Protein AF-C6LM18-F1 (afdb_monomer)

Sequence (130 aa):
MRMAKKNPNIFTIGFKKRNPNHQRVVEILNHTDEKAELIVTAILCYMGEDDKVAAG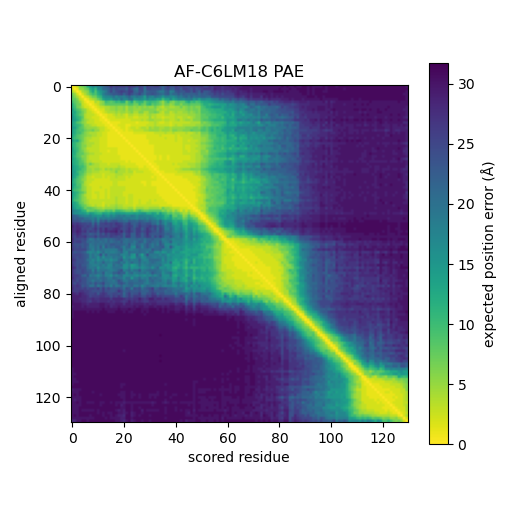GADIENFLPMIENLIQTEVQKALQKYDDSANSTVPEREASGESVPDISGEGTPPSINENIMKNITSAMNAFRRT

Foldseek 3Di:
DPDPDPDPPDDDDDADPPDVVSVVLVVVLVPDPCNPVVVVVVVCLVVVVDPPNVVVPPNVVVCVVVVVVVVVVVVVVVVVVVVVVVPDDDDDDDDDDDDPDDPPDDDDDPPQDPVNVVVVVVVVVVVVVD

Solvent-accessible surface area (backbone atoms only — not comparable to full-atom values): 8539 Å² total; per-residue (Å²): 133,84,77,80,78,75,66,89,89,67,84,85,87,87,76,52,88,87,39,66,68,42,49,51,52,50,54,53,46,72,77,38,89,61,47,65,61,53,52,51,50,55,49,32,41,73,72,67,73,28,78,80,52,58,64,70,58,72,48,61,75,79,42,43,68,57,52,50,52,50,51,54,52,52,51,52,54,56,51,47,57,54,50,59,68,72,69,65,82,78,83,90,81,80,94,74,92,79,77,81,77,77,84,88,62,97,73,78,83,77,83,77,52,69,67,56,55,50,51,53,52,51,56,56,52,58,68,74,75,114

pLDDT: mean 77.3, std 18.79, range [36.25, 97.81]

Structure (mmCIF, N/CA/C/O backbone):
data_AF-C6LM18-F1
#
_entry.id   AF-C6LM18-F1
#
loop_
_atom_site.group_PDB
_atom_site.id
_atom_site.type_symbol
_atom_site.label_atom_id
_atom_site.label_alt_id
_atom_site.label_comp_id
_atom_site.label_asym_id
_atom_site.label_entity_id
_atom_site.label_seq_id
_atom_site.pdbx_PDB_ins_code
_atom_site.Cartn_x
_atom_site.Cartn_y
_atom_site.Cartn_z
_atom_site.occupancy
_atom_site.B_iso_or_equiv
_atom_site.auth_seq_id
_atom_site.auth_comp_id
_atom_site.auth_asym_id
_atom_site.auth_atom_id
_atom_site.pdbx_PDB_model_num
ATOM 1 N N . MET A 1 1 ? 21.224 -31.121 -24.120 1.00 51.28 1 MET A N 1
ATOM 2 C CA . MET A 1 1 ? 21.086 -29.703 -23.718 1.00 51.28 1 MET A CA 1
ATOM 3 C C . MET A 1 1 ? 20.386 -29.642 -22.367 1.00 51.28 1 MET A C 1
ATOM 5 O O . MET A 1 1 ? 19.264 -30.119 -22.274 1.00 51.28 1 MET A O 1
ATOM 9 N N . ARG A 1 2 ? 21.028 -29.123 -21.311 1.00 56.94 2 ARG A N 1
ATOM 10 C CA . ARG A 1 2 ? 20.320 -28.804 -20.059 1.00 56.94 2 ARG A CA 1
ATOM 11 C C . ARG A 1 2 ? 19.572 -27.489 -20.285 1.00 56.94 2 ARG A C 1
ATOM 13 O O . ARG A 1 2 ? 20.213 -26.469 -20.508 1.00 56.94 2 ARG A O 1
ATOM 20 N N . MET A 1 3 ? 18.241 -27.532 -20.285 1.00 67.69 3 MET A N 1
ATOM 21 C CA . MET A 1 3 ? 17.405 -26.329 -20.278 1.00 67.69 3 MET A CA 1
ATOM 22 C C . MET A 1 3 ? 17.794 -25.487 -19.058 1.00 67.69 3 MET A C 1
ATOM 24 O O . MET A 1 3 ? 17.796 -26.000 -17.937 1.00 67.69 3 MET A O 1
ATOM 28 N N . ALA A 1 4 ? 18.163 -24.223 -19.266 1.00 65.88 4 ALA A N 1
ATOM 29 C CA . ALA A 1 4 ? 18.464 -23.310 -18.172 1.00 65.88 4 ALA A CA 1
ATOM 30 C C . ALA A 1 4 ? 17.233 -23.201 -17.255 1.00 65.88 4 ALA A C 1
ATOM 32 O O . ALA A 1 4 ? 16.139 -22.848 -17.702 1.00 65.88 4 ALA A O 1
ATOM 33 N N . LYS A 1 5 ? 17.401 -23.558 -15.977 1.00 75.62 5 LYS A N 1
ATOM 34 C CA . LYS A 1 5 ? 16.351 -23.470 -14.958 1.00 75.62 5 LYS A CA 1
ATOM 35 C C . LYS A 1 5 ? 15.971 -21.994 -14.816 1.00 75.62 5 LYS A C 1
ATOM 37 O O . LYS A 1 5 ? 16.813 -21.188 -14.428 1.00 75.62 5 LYS A O 1
ATOM 42 N N . LYS A 1 6 ? 14.736 -21.635 -15.182 1.00 82.25 6 LYS A N 1
ATOM 43 C CA . LYS A 1 6 ? 14.225 -20.265 -15.025 1.00 82.25 6 LYS A CA 1
ATOM 44 C C . LYS A 1 6 ? 14.396 -19.839 -13.565 1.00 82.25 6 LYS A C 1
ATOM 46 O O . LYS A 1 6 ? 14.136 -20.636 -12.664 1.00 82.25 6 LYS A O 1
ATOM 51 N N . ASN A 1 7 ? 14.860 -18.612 -13.345 1.00 84.06 7 ASN A N 1
ATOM 52 C CA . ASN A 1 7 ? 14.984 -18.062 -12.000 1.00 84.06 7 ASN A CA 1
ATOM 53 C C . ASN A 1 7 ? 13.574 -17.966 -11.377 1.00 84.06 7 ASN A C 1
ATOM 55 O O . ASN A 1 7 ? 12.718 -17.312 -11.976 1.00 84.06 7 ASN A O 1
ATOM 59 N N . PRO A 1 8 ? 13.316 -18.613 -10.225 1.00 85.88 8 PRO A N 1
ATOM 60 C CA . PRO A 1 8 ? 11.992 -18.613 -9.603 1.00 85.88 8 PRO A CA 1
ATOM 61 C C . PRO A 1 8 ? 11.558 -17.230 -9.097 1.00 85.88 8 PRO A C 1
ATOM 63 O O . PRO A 1 8 ? 10.366 -16.998 -8.944 1.00 85.88 8 PRO A O 1
ATOM 66 N N . ASN A 1 9 ? 12.501 -16.305 -8.893 1.00 87.25 9 ASN A N 1
ATOM 67 C CA . ASN A 1 9 ? 12.251 -14.989 -8.299 1.00 87.25 9 ASN A CA 1
ATOM 68 C C . ASN A 1 9 ? 12.101 -13.875 -9.351 1.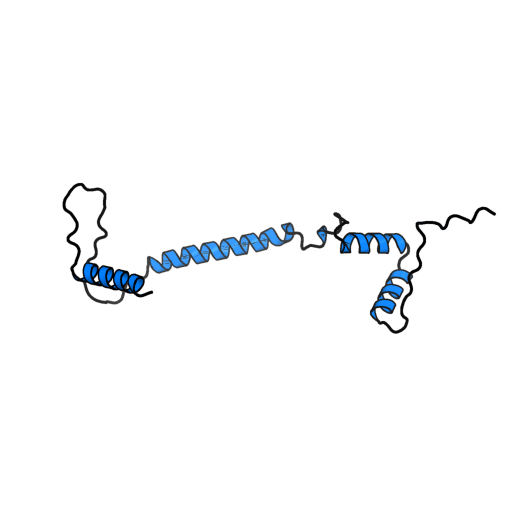00 87.25 9 ASN A C 1
ATOM 70 O O . ASN A 1 9 ? 12.203 -12.696 -9.024 1.00 87.25 9 ASN A O 1
ATOM 74 N N . ILE A 1 10 ? 11.910 -14.228 -10.626 1.00 86.31 10 ILE A N 1
ATOM 75 C CA . ILE A 1 10 ? 11.719 -13.259 -11.710 1.00 86.31 10 ILE A CA 1
ATOM 76 C C . ILE A 1 10 ? 10.288 -13.360 -12.222 1.00 86.31 10 ILE A C 1
ATOM 78 O O . ILE A 1 10 ? 9.888 -14.368 -12.803 1.00 86.31 10 ILE A O 1
ATOM 82 N N . PHE A 1 11 ? 9.546 -12.269 -12.075 1.00 86.00 11 PHE A N 1
ATOM 83 C CA . PHE A 1 11 ? 8.260 -12.057 -12.724 1.00 86.00 11 PHE A CA 1
ATOM 84 C C . PHE A 1 11 ? 8.249 -10.689 -13.413 1.00 86.00 11 PHE A C 1
ATOM 86 O O . PHE A 1 11 ? 9.083 -9.826 -13.143 1.00 86.00 11 PHE A O 1
ATOM 93 N N . THR A 1 12 ? 7.325 -10.495 -14.351 1.00 90.25 12 THR A N 1
ATOM 94 C CA . THR A 1 12 ? 7.170 -9.234 -15.086 1.00 90.25 12 THR A CA 1
ATOM 95 C C . THR A 1 12 ? 5.797 -8.647 -14.798 1.00 90.25 12 THR A C 1
ATOM 97 O O . THR A 1 12 ? 4.795 -9.356 -14.863 1.00 90.25 12 THR A O 1
ATOM 100 N N . ILE A 1 13 ? 5.746 -7.347 -14.507 1.00 91.50 13 ILE A N 1
ATOM 101 C CA . ILE A 1 13 ? 4.508 -6.615 -14.223 1.00 91.50 13 ILE A CA 1
ATOM 102 C C . ILE A 1 13 ? 4.154 -5.750 -15.438 1.00 91.50 13 ILE A C 1
ATOM 104 O O . ILE A 1 13 ? 4.952 -4.921 -15.870 1.00 91.50 13 ILE A O 1
ATOM 108 N N . GLY A 1 14 ? 2.956 -5.936 -15.999 1.00 94.19 14 GLY A N 1
ATOM 109 C CA . GLY A 1 14 ? 2.463 -5.152 -17.136 1.00 94.19 14 GLY A CA 1
ATOM 110 C C . GLY A 1 14 ? 1.526 -4.018 -16.709 1.00 94.19 14 GLY A C 1
ATOM 111 O O . GLY A 1 14 ? 0.453 -4.273 -16.161 1.00 94.19 14 GL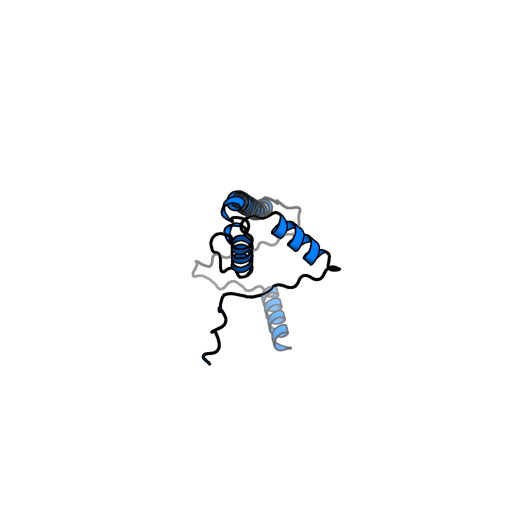Y A O 1
ATOM 112 N N . PHE A 1 15 ? 1.875 -2.764 -17.017 1.00 96.00 15 PHE A N 1
ATOM 113 C CA . PHE A 1 15 ? 1.027 -1.601 -16.727 1.00 96.00 15 PHE A CA 1
ATOM 114 C C . PHE A 1 15 ? 0.175 -1.172 -17.932 1.00 96.00 15 PHE A C 1
ATOM 116 O O . PHE A 1 15 ? 0.668 -1.001 -19.047 1.00 96.00 15 PHE A O 1
ATOM 123 N N . LYS A 1 16 ? -1.129 -0.955 -17.714 1.00 97.19 16 LYS A N 1
ATOM 124 C CA . LYS A 1 16 ? -2.064 -0.499 -18.750 1.00 97.19 16 LYS A CA 1
ATOM 125 C C . LYS A 1 16 ? -1.965 1.017 -18.921 1.00 97.19 16 LYS A C 1
ATOM 127 O O . LYS A 1 16 ? -2.447 1.762 -18.075 1.00 97.19 16 LYS A O 1
ATOM 132 N N . LYS A 1 17 ? -1.443 1.477 -20.066 1.00 94.81 17 LYS A N 1
ATOM 133 C CA . LYS A 1 17 ? -1.206 2.907 -20.363 1.00 94.81 17 LYS A CA 1
ATOM 134 C C . LYS A 1 17 ? -2.425 3.818 -20.173 1.00 94.81 17 LYS A C 1
ATOM 136 O O . LYS A 1 17 ? -2.247 4.981 -19.849 1.00 94.81 17 LYS A O 1
ATOM 141 N N . ARG A 1 18 ? -3.650 3.332 -20.397 1.00 96.38 18 ARG A N 1
ATOM 142 C CA . ARG A 1 18 ? -4.878 4.151 -20.299 1.00 96.38 18 ARG A CA 1
ATOM 143 C C . ARG A 1 18 ? -5.545 4.113 -18.921 1.00 96.38 18 ARG A C 1
ATOM 145 O O . ARG A 1 18 ? -6.548 4.786 -18.734 1.00 96.38 18 ARG A O 1
ATOM 152 N N . ASN A 1 19 ? -5.042 3.307 -17.985 1.00 97.69 19 ASN A N 1
ATOM 153 C CA . ASN A 1 19 ? -5.621 3.219 -16.650 1.00 97.69 19 ASN A CA 1
ATOM 154 C C . ASN A 1 19 ? -4.939 4.253 -15.727 1.00 97.69 19 ASN A C 1
ATOM 156 O O . ASN A 1 19 ? -3.723 4.157 -15.542 1.00 97.69 19 ASN A O 1
ATOM 160 N N . PRO A 1 20 ? -5.684 5.207 -15.136 1.00 97.81 20 PRO A N 1
ATOM 161 C CA . PRO A 1 20 ? -5.103 6.261 -14.301 1.00 97.81 20 PRO A CA 1
ATOM 162 C C . PRO A 1 20 ? -4.406 5.709 -13.050 1.00 97.81 20 PRO A C 1
ATOM 164 O O . PRO A 1 20 ? -3.338 6.192 -12.684 1.00 97.81 20 PRO A O 1
ATOM 167 N N . ASN A 1 21 ? -4.924 4.633 -12.452 1.00 97.12 21 ASN A N 1
ATOM 168 C CA . ASN A 1 21 ? -4.294 3.997 -11.293 1.00 97.12 21 ASN A CA 1
ATOM 169 C C . ASN A 1 21 ? -2.952 3.362 -11.674 1.00 97.12 21 ASN A C 1
ATOM 171 O O . ASN A 1 21 ? -1.980 3.479 -10.936 1.00 97.12 21 ASN A O 1
ATOM 175 N N . HIS A 1 22 ? -2.861 2.741 -12.856 1.00 97.75 22 HIS A N 1
ATOM 176 C CA . HIS A 1 22 ? -1.587 2.199 -13.337 1.00 97.75 22 HIS A CA 1
ATOM 177 C C . HIS A 1 22 ? -0.573 3.314 -13.614 1.00 97.75 22 HIS A C 1
ATOM 179 O O . HIS A 1 22 ? 0.593 3.148 -13.279 1.00 97.75 22 HIS A O 1
ATOM 185 N N . GLN A 1 23 ? -0.997 4.439 -14.200 1.00 97.19 23 GLN A N 1
ATOM 186 C CA . GLN A 1 23 ? -0.112 5.590 -14.412 1.00 97.19 23 GLN A CA 1
ATOM 187 C C . GLN A 1 23 ? 0.419 6.130 -13.084 1.00 97.19 23 GLN A C 1
ATOM 189 O O . GLN A 1 23 ? 1.621 6.349 -12.958 1.00 97.19 23 GLN A O 1
ATOM 194 N N . ARG A 1 24 ? -0.457 6.268 -12.082 1.00 97.19 24 ARG A N 1
ATOM 195 C CA . ARG A 1 24 ? -0.073 6.742 -10.754 1.00 97.19 24 ARG A CA 1
ATOM 196 C C . ARG A 1 24 ? 0.920 5.804 -10.067 1.00 97.19 24 ARG A C 1
ATOM 198 O O . ARG A 1 24 ? 1.917 6.266 -9.527 1.00 97.19 24 ARG A O 1
ATOM 205 N N . VAL A 1 25 ? 0.685 4.493 -10.119 1.00 96.25 25 VAL A N 1
ATOM 206 C CA . VAL A 1 25 ? 1.623 3.505 -9.558 1.00 96.25 25 VAL A CA 1
ATOM 207 C C . VAL A 1 25 ? 2.969 3.548 -10.287 1.00 96.25 25 VAL A C 1
ATOM 209 O O . VAL A 1 25 ? 4.010 3.527 -9.638 1.00 96.25 25 VAL A O 1
ATOM 212 N N . VAL A 1 26 ? 2.972 3.660 -11.619 1.00 96.06 26 VAL A N 1
ATOM 213 C CA . VAL A 1 26 ? 4.209 3.791 -12.410 1.00 96.06 26 VAL A CA 1
ATOM 214 C C . VAL A 1 26 ? 4.982 5.050 -12.032 1.00 96.06 26 VAL A C 1
ATOM 216 O O . VAL A 1 26 ? 6.198 4.988 -11.885 1.00 96.06 26 VAL A O 1
ATOM 219 N N . GLU A 1 27 ? 4.299 6.179 -11.857 1.00 96.50 27 GLU A N 1
ATOM 220 C CA . GLU A 1 27 ? 4.921 7.423 -11.412 1.00 96.50 27 GLU A CA 1
ATOM 221 C C . GLU A 1 27 ? 5.614 7.238 -10.057 1.00 96.50 27 GLU A C 1
ATOM 223 O O . GLU A 1 27 ? 6.790 7.567 -9.934 1.00 96.50 27 GLU A O 1
ATOM 228 N N . ILE A 1 28 ? 4.931 6.646 -9.074 1.00 96.69 28 ILE A N 1
ATOM 229 C CA . ILE A 1 28 ? 5.501 6.379 -7.744 1.00 96.69 28 ILE A CA 1
ATOM 230 C C . ILE A 1 28 ? 6.736 5.473 -7.852 1.00 96.69 28 ILE A C 1
ATOM 232 O O . ILE A 1 28 ? 7.804 5.815 -7.343 1.00 96.69 28 ILE A O 1
ATOM 236 N N . LEU A 1 29 ? 6.619 4.343 -8.557 1.00 96.00 29 LEU A N 1
ATOM 237 C CA . LEU A 1 29 ? 7.720 3.389 -8.707 1.00 96.00 29 LEU A CA 1
ATOM 238 C C . LEU A 1 29 ? 8.919 4.004 -9.436 1.00 96.00 29 LEU A C 1
ATOM 240 O O . LEU A 1 29 ? 10.057 3.752 -9.050 1.00 96.00 29 LEU A O 1
ATOM 244 N N . ASN A 1 30 ? 8.698 4.832 -10.458 1.00 95.25 30 ASN A N 1
ATOM 245 C CA . ASN A 1 30 ? 9.787 5.483 -11.189 1.00 95.25 30 ASN A CA 1
ATOM 246 C C . ASN A 1 30 ? 10.604 6.445 -10.313 1.00 95.25 30 ASN A C 1
ATOM 248 O O . ASN A 1 30 ? 11.807 6.551 -10.533 1.00 95.25 30 ASN A O 1
ATOM 252 N N . HIS A 1 31 ? 9.982 7.091 -9.322 1.00 96.69 31 HIS A N 1
ATOM 253 C CA . HIS A 1 31 ? 10.648 8.009 -8.387 1.00 96.69 31 HIS A CA 1
ATOM 254 C C . HIS A 1 31 ? 11.172 7.330 -7.109 1.00 96.69 31 HIS A C 1
ATOM 256 O O . HIS A 1 31 ? 11.714 8.005 -6.243 1.00 96.69 31 HIS A O 1
ATOM 262 N N . THR A 1 32 ? 11.005 6.012 -6.971 1.00 95.81 32 THR A N 1
ATOM 263 C CA . THR A 1 32 ? 11.486 5.248 -5.810 1.00 95.81 32 THR A CA 1
ATOM 264 C C . THR A 1 32 ? 12.785 4.531 -6.163 1.00 95.81 32 THR A C 1
ATOM 266 O O . THR A 1 32 ? 12.824 3.822 -7.171 1.00 95.81 32 THR A O 1
ATOM 269 N N . ASP A 1 33 ? 13.825 4.646 -5.339 1.00 93.88 33 ASP A N 1
ATOM 270 C CA . ASP A 1 33 ? 15.099 3.950 -5.568 1.00 93.88 33 ASP A CA 1
ATOM 271 C C . ASP A 1 33 ? 14.940 2.424 -5.411 1.00 93.88 33 ASP A C 1
ATOM 273 O O . ASP A 1 33 ? 15.196 1.659 -6.346 1.00 93.88 33 ASP A O 1
ATOM 277 N N . GLU A 1 34 ? 14.379 1.976 -4.287 1.00 94.75 34 GLU A N 1
ATOM 278 C CA . GLU A 1 34 ? 14.180 0.560 -3.943 1.00 94.75 34 GLU A CA 1
ATOM 279 C C . GLU A 1 34 ? 12.761 0.062 -4.276 1.00 94.75 34 GLU A C 1
ATOM 281 O O . GLU A 1 34 ? 11.941 -0.250 -3.414 1.00 94.75 34 GLU A O 1
ATOM 286 N N . LYS A 1 35 ? 12.447 -0.033 -5.574 1.00 94.00 35 LYS A N 1
ATOM 287 C CA . LYS A 1 35 ? 11.115 -0.461 -6.063 1.00 94.00 35 LYS A CA 1
ATOM 288 C C . LYS A 1 35 ? 10.696 -1.836 -5.539 1.00 94.00 35 LYS A C 1
ATOM 290 O O . LYS A 1 35 ? 9.517 -2.053 -5.283 1.00 94.00 35 LYS A O 1
ATOM 295 N N . ALA A 1 36 ? 11.647 -2.764 -5.434 1.00 92.75 36 ALA A N 1
ATOM 296 C CA . ALA A 1 36 ? 11.379 -4.126 -4.985 1.00 92.75 36 ALA A CA 1
ATOM 297 C C . ALA A 1 36 ? 10.934 -4.148 -3.516 1.00 92.75 36 ALA A C 1
ATOM 299 O O . ALA A 1 36 ? 9.890 -4.721 -3.225 1.00 92.75 36 ALA A O 1
ATOM 300 N N . GLU A 1 37 ? 11.653 -3.452 -2.633 1.00 94.00 37 GLU A N 1
ATOM 301 C CA . GLU A 1 37 ? 11.317 -3.361 -1.206 1.00 94.00 37 GLU A CA 1
ATOM 302 C C . GLU A 1 37 ? 9.986 -2.646 -0.971 1.00 94.00 37 GLU A C 1
ATOM 304 O O . GLU A 1 37 ? 9.173 -3.100 -0.164 1.00 94.00 37 GLU A O 1
ATOM 309 N N . LEU A 1 38 ? 9.701 -1.586 -1.739 1.00 94.19 38 LEU A N 1
ATOM 310 C CA . LEU A 1 38 ? 8.399 -0.920 -1.683 1.00 94.19 38 LEU A CA 1
ATOM 311 C C . LEU A 1 38 ? 7.260 -1.876 -2.073 1.00 94.19 38 LEU A C 1
ATOM 313 O O . LEU A 1 38 ? 6.225 -1.899 -1.411 1.00 94.19 38 LEU A O 1
ATOM 317 N N . ILE A 1 39 ? 7.440 -2.666 -3.138 1.00 93.94 39 ILE A N 1
ATOM 318 C CA . ILE A 1 39 ? 6.438 -3.643 -3.588 1.00 93.94 39 ILE A CA 1
ATOM 319 C C . ILE A 1 39 ? 6.255 -4.753 -2.546 1.00 93.94 39 ILE A C 1
ATOM 321 O O . ILE A 1 39 ? 5.116 -5.104 -2.248 1.00 93.94 39 ILE A O 1
ATOM 325 N N . VAL A 1 40 ? 7.347 -5.286 -1.989 1.00 93.38 40 VAL A N 1
ATOM 326 C CA . VAL A 1 40 ? 7.308 -6.326 -0.948 1.00 93.38 40 VAL A CA 1
ATOM 327 C C . VAL A 1 40 ? 6.556 -5.816 0.275 1.00 93.38 40 VAL A C 1
ATOM 329 O O . VAL A 1 40 ? 5.555 -6.418 0.656 1.00 93.38 40 VAL A O 1
ATOM 332 N N . THR A 1 41 ? 6.969 -4.669 0.816 1.00 92.94 41 THR A N 1
ATOM 333 C CA . THR A 1 41 ? 6.324 -4.046 1.979 1.00 92.94 41 THR A CA 1
ATOM 334 C C . THR A 1 41 ? 4.842 -3.811 1.705 1.00 92.94 41 THR A C 1
ATOM 336 O O . THR A 1 41 ? 3.995 -4.288 2.446 1.00 92.94 41 THR A O 1
ATOM 339 N N . ALA A 1 42 ? 4.487 -3.161 0.591 1.00 92.94 42 ALA A N 1
ATOM 340 C CA . ALA A 1 42 ? 3.090 -2.859 0.281 1.00 92.94 42 ALA A CA 1
ATOM 341 C C . ALA A 1 42 ? 2.199 -4.113 0.196 1.00 92.94 42 ALA A C 1
ATOM 343 O O . ALA A 1 42 ? 1.051 -4.072 0.640 1.00 92.94 42 ALA A O 1
ATOM 344 N N . ILE A 1 43 ? 2.709 -5.217 -0.365 1.00 93.56 43 ILE A N 1
ATOM 345 C CA . ILE A 1 43 ? 1.966 -6.480 -0.469 1.00 93.56 43 ILE A CA 1
ATOM 346 C C . ILE A 1 43 ? 1.817 -7.136 0.904 1.00 93.56 43 ILE A C 1
ATOM 348 O O . ILE A 1 43 ? 0.699 -7.506 1.259 1.00 93.56 43 ILE A O 1
ATOM 352 N N . LEU A 1 44 ? 2.900 -7.245 1.679 1.00 93.19 44 LEU A N 1
ATOM 353 C CA . LEU A 1 44 ? 2.854 -7.840 3.018 1.00 93.19 44 LEU A CA 1
ATOM 354 C C . LEU A 1 44 ? 1.911 -7.048 3.937 1.00 93.19 44 LEU A C 1
ATOM 356 O O . LEU A 1 44 ? 1.063 -7.643 4.598 1.00 93.19 44 LEU A O 1
ATOM 360 N N . CYS A 1 45 ? 1.952 -5.713 3.888 1.00 90.25 45 CYS A N 1
ATOM 361 C CA . CYS A 1 45 ? 1.001 -4.850 4.592 1.00 90.25 45 CYS A CA 1
ATOM 362 C C . CYS A 1 45 ? -0.444 -5.108 4.171 1.00 90.25 45 CYS A C 1
ATOM 364 O O . CYS A 1 45 ? -1.326 -5.234 5.014 1.00 90.25 45 CYS A O 1
ATOM 366 N N . TYR A 1 46 ? -0.700 -5.171 2.861 1.00 92.00 46 TYR A N 1
ATOM 367 C CA . TYR A 1 46 ? -2.045 -5.384 2.329 1.00 92.00 46 TYR A CA 1
ATOM 368 C C . TYR A 1 46 ? -2.614 -6.753 2.723 1.00 92.00 46 TYR A C 1
ATOM 370 O O . TYR A 1 46 ? -3.815 -6.876 2.958 1.00 92.00 46 TYR A O 1
ATOM 378 N N . MET A 1 47 ? -1.756 -7.770 2.808 1.00 92.62 47 MET A N 1
ATOM 379 C CA . MET A 1 47 ? -2.129 -9.119 3.232 1.00 92.62 47 MET A CA 1
ATOM 380 C C . MET A 1 47 ? -2.210 -9.275 4.758 1.00 92.62 47 MET A C 1
ATOM 382 O O . MET A 1 47 ? -2.677 -10.309 5.227 1.00 92.62 47 MET A O 1
ATOM 386 N N . GLY A 1 48 ? -1.795 -8.264 5.529 1.00 85.88 48 GLY A N 1
ATOM 387 C CA . GLY A 1 48 ? -1.698 -8.355 6.988 1.00 85.88 48 GLY A CA 1
ATOM 388 C C . GLY A 1 48 ? -0.577 -9.284 7.463 1.00 85.88 48 GLY A C 1
ATOM 389 O O . GLY A 1 48 ? -0.634 -9.777 8.582 1.00 85.88 48 GLY A O 1
ATOM 390 N N . GLU A 1 49 ? 0.414 -9.546 6.610 1.00 82.19 49 GLU A N 1
ATOM 391 C CA . GLU A 1 49 ? 1.597 -10.365 6.908 1.00 82.19 49 GLU A CA 1
ATOM 392 C C . GLU A 1 49 ? 2.792 -9.515 7.371 1.00 82.19 49 GLU A C 1
ATOM 394 O O . GLU A 1 49 ? 3.831 -10.058 7.744 1.00 82.19 49 GLU A O 1
ATOM 399 N N . ASP A 1 50 ? 2.660 -8.184 7.346 1.00 72.56 50 ASP A N 1
ATOM 400 C CA . ASP A 1 50 ? 3.629 -7.263 7.938 1.00 72.56 50 ASP A CA 1
ATOM 401 C C . ASP A 1 50 ? 3.115 -6.708 9.273 1.00 72.56 50 ASP A C 1
ATOM 403 O O . ASP A 1 50 ? 2.346 -5.740 9.327 1.00 72.56 50 ASP A O 1
ATOM 407 N N . ASP A 1 51 ? 3.595 -7.301 10.367 1.00 62.84 51 ASP A N 1
ATOM 408 C CA . ASP A 1 51 ? 3.313 -6.861 11.737 1.00 62.84 51 ASP A CA 1
ATOM 409 C C . ASP A 1 51 ? 3.767 -5.412 11.997 1.00 62.84 51 ASP A C 1
ATOM 411 O O . ASP A 1 51 ? 3.289 -4.766 12.929 1.00 62.84 51 ASP A O 1
ATOM 415 N N . LYS A 1 52 ? 4.674 -4.858 11.174 1.00 61.72 52 LYS A N 1
ATOM 416 C CA . LYS A 1 52 ? 5.199 -3.496 11.363 1.00 61.72 52 LYS A CA 1
ATOM 417 C C . LYS A 1 52 ? 4.270 -2.403 10.844 1.00 61.72 52 LYS A C 1
ATOM 419 O O . LYS A 1 52 ? 4.376 -1.265 11.294 1.00 61.72 52 LYS A O 1
ATOM 424 N N . VAL A 1 53 ? 3.363 -2.721 9.919 1.00 53.38 53 VAL A N 1
ATOM 425 C CA . VAL A 1 53 ? 2.432 -1.747 9.311 1.00 53.38 53 VAL A CA 1
ATOM 426 C C . VAL A 1 53 ? 0.984 -1.982 9.737 1.00 53.38 53 VAL A C 1
ATOM 428 O O . VAL A 1 53 ? 0.133 -1.115 9.536 1.00 53.38 53 VAL A O 1
ATOM 431 N N . ALA A 1 54 ? 0.715 -3.058 10.482 1.00 51.16 54 ALA A N 1
ATOM 432 C CA . ALA A 1 54 ? -0.467 -3.151 11.342 1.00 51.16 54 ALA A CA 1
ATOM 433 C C . ALA A 1 54 ? -0.571 -1.973 12.346 1.00 51.16 54 ALA A C 1
ATOM 435 O O . ALA A 1 54 ? -1.660 -1.671 12.824 1.00 51.16 54 ALA A O 1
ATOM 436 N N . ALA A 1 55 ? 0.519 -1.225 12.571 1.00 49.97 55 ALA A N 1
ATOM 437 C CA . ALA A 1 55 ? 0.536 0.061 13.277 1.00 49.97 55 ALA A CA 1
ATOM 438 C C . ALA A 1 55 ? -0.102 1.241 12.496 1.00 49.97 55 ALA A C 1
ATOM 440 O O . ALA A 1 55 ? -0.137 2.367 12.984 1.00 49.97 55 ALA A O 1
ATOM 441 N N . GLY A 1 56 ? -0.601 1.020 11.273 1.00 49.19 56 GLY A N 1
ATOM 442 C CA . GLY A 1 56 ? -1.465 1.962 10.548 1.00 49.19 56 GLY A CA 1
ATOM 443 C C . GLY A 1 56 ? -2.948 1.828 10.914 1.00 49.19 56 GLY A C 1
ATOM 444 O O . GLY A 1 56 ? -3.756 2.693 10.570 1.00 49.19 56 GLY A O 1
ATOM 445 N N . GLY A 1 57 ? -3.317 0.761 11.627 1.00 52.50 57 GLY A N 1
ATOM 446 C CA . GLY A 1 57 ? -4.614 0.649 12.270 1.00 52.50 57 GLY A CA 1
ATOM 447 C C . GLY A 1 57 ? -4.616 1.538 13.496 1.00 52.50 57 GLY A C 1
ATOM 448 O O . GLY A 1 57 ? -4.281 1.042 14.558 1.00 52.50 57 GLY A O 1
ATOM 449 N N . ALA A 1 58 ? -4.929 2.827 13.304 1.00 58.28 58 ALA A N 1
ATOM 450 C CA . ALA A 1 58 ? -5.440 3.741 14.324 1.00 58.28 58 ALA A CA 1
ATOM 451 C C . ALA A 1 58 ? -5.040 3.297 15.737 1.00 58.28 58 ALA A C 1
ATOM 453 O O . ALA A 1 58 ? -5.872 2.718 16.431 1.00 58.28 58 ALA A O 1
ATOM 454 N N . ASP A 1 59 ? -3.753 3.472 16.066 1.00 69.31 59 ASP A N 1
ATOM 455 C CA . ASP A 1 59 ? -3.128 2.957 17.283 1.00 69.31 59 ASP A CA 1
ATOM 456 C C . ASP A 1 59 ? -4.088 3.159 18.453 1.00 69.31 59 ASP A C 1
ATOM 458 O O . ASP A 1 59 ? -4.410 4.295 18.808 1.00 69.31 59 ASP A O 1
ATOM 462 N N . ILE A 1 60 ? -4.673 2.061 18.937 1.00 72.06 60 ILE A N 1
ATOM 463 C CA . ILE A 1 60 ? -5.804 2.096 19.874 1.00 72.06 60 ILE A CA 1
ATOM 464 C C . ILE A 1 60 ? -5.403 2.901 21.114 1.00 72.06 60 ILE A C 1
ATOM 466 O O . ILE A 1 60 ? -6.238 3.588 21.701 1.00 72.06 60 ILE A O 1
ATOM 470 N N . GLU A 1 61 ? -4.108 2.896 21.434 1.00 78.19 61 GLU A N 1
ATOM 471 C CA . GLU A 1 61 ? -3.457 3.683 22.476 1.00 78.19 61 GLU A CA 1
ATOM 472 C C . GLU A 1 61 ? -3.676 5.193 22.298 1.00 78.19 61 GLU A C 1
ATOM 474 O O . GLU A 1 61 ? -4.015 5.885 23.259 1.00 78.19 61 GLU A O 1
ATOM 479 N N . ASN A 1 62 ? -3.623 5.700 21.065 1.00 82.81 62 ASN A N 1
ATOM 480 C CA . ASN A 1 62 ? -3.906 7.103 20.747 1.00 82.81 62 ASN A CA 1
ATOM 481 C C . ASN A 1 62 ? -5.386 7.470 20.939 1.00 82.81 62 ASN A C 1
ATOM 483 O O . ASN A 1 62 ? -5.708 8.643 21.140 1.00 82.81 62 ASN A O 1
ATOM 487 N N . PHE A 1 63 ? -6.291 6.487 20.897 1.00 86.75 63 PHE A N 1
ATOM 488 C CA . PHE A 1 63 ? -7.723 6.686 21.134 1.00 86.75 63 PHE A CA 1
ATOM 489 C C . PHE A 1 63 ? -8.144 6.409 22.576 1.00 86.75 63 PHE A C 1
ATOM 491 O O . PHE A 1 63 ? -9.251 6.802 22.945 1.00 86.75 63 PHE A O 1
ATOM 498 N N . LEU A 1 64 ? -7.287 5.814 23.414 1.00 91.06 64 LEU A N 1
ATOM 499 C CA . LEU A 1 64 ? -7.588 5.566 24.829 1.00 91.06 64 LEU A CA 1
ATOM 500 C C . LEU A 1 64 ? -8.117 6.807 25.565 1.00 91.06 64 LEU A C 1
ATOM 502 O O . LEU A 1 64 ? -9.144 6.671 26.229 1.00 91.06 64 LEU A O 1
ATOM 506 N N . PRO A 1 65 ? -7.546 8.021 25.400 1.00 92.56 65 PRO A N 1
ATOM 507 C CA . PRO A 1 65 ? -8.067 9.209 26.078 1.00 92.56 65 PRO A CA 1
ATOM 508 C C . PRO A 1 65 ? -9.491 9.560 25.629 1.00 92.56 65 PRO A C 1
ATOM 510 O O . PRO A 1 65 ? -10.308 10.040 26.413 1.00 92.56 65 PRO A O 1
ATOM 513 N N . MET A 1 66 ? -9.810 9.332 24.353 1.00 94.12 66 MET A N 1
ATOM 514 C CA . MET A 1 66 ? -11.140 9.587 23.801 1.00 94.12 66 MET A CA 1
ATOM 515 C C . MET A 1 66 ? -12.149 8.541 24.286 1.00 94.12 66 MET A C 1
ATOM 517 O O . MET A 1 66 ? -13.268 8.894 24.655 1.00 94.12 66 MET A O 1
ATOM 521 N N . ILE A 1 67 ? -11.747 7.268 24.311 1.00 94.81 67 ILE A N 1
ATOM 522 C CA . ILE A 1 67 ? -12.565 6.152 24.795 1.00 94.81 67 ILE A CA 1
ATOM 523 C C . ILE A 1 67 ? -12.863 6.325 26.287 1.00 94.81 67 ILE A C 1
ATOM 525 O O . ILE A 1 67 ? -14.010 6.172 26.699 1.00 94.81 67 ILE A O 1
ATOM 529 N N . GLU A 1 68 ? -11.866 6.704 27.089 1.00 95.50 68 GLU A N 1
ATOM 530 C CA . GLU A 1 68 ? -12.041 6.963 28.518 1.00 95.50 68 GLU A CA 1
ATOM 531 C C . GLU A 1 68 ? -13.051 8.093 28.761 1.00 95.50 68 GLU A C 1
ATOM 533 O O . GLU A 1 68 ? -14.009 7.910 29.513 1.00 95.50 68 GLU A O 1
ATOM 538 N N . ASN A 1 69 ? -12.910 9.221 28.057 1.00 95.31 69 ASN A N 1
ATOM 539 C CA . ASN A 1 69 ? -13.863 10.331 28.147 1.00 95.31 69 ASN A CA 1
ATOM 540 C C . ASN A 1 69 ? -15.284 9.925 27.722 1.00 95.31 69 ASN A C 1
ATOM 542 O O . ASN A 1 69 ? -16.264 10.346 28.344 1.00 95.31 69 ASN A O 1
ATOM 546 N N . LEU A 1 70 ? -15.417 9.095 26.681 1.00 96.50 70 LEU A N 1
ATOM 547 C CA . LEU A 1 70 ? -16.712 8.586 26.228 1.00 96.50 70 LEU A CA 1
ATOM 548 C C . LEU A 1 70 ? -17.377 7.713 27.302 1.00 96.50 70 LEU A C 1
ATOM 550 O O . LEU A 1 70 ? -18.559 7.896 27.591 1.00 96.50 70 LEU A O 1
ATOM 554 N N . ILE A 1 71 ? -16.614 6.807 27.924 1.00 96.62 71 ILE A N 1
ATOM 555 C CA . ILE A 1 71 ? -17.097 5.943 29.010 1.00 96.62 71 ILE A CA 1
ATOM 556 C C . ILE A 1 71 ? -17.520 6.788 30.215 1.00 96.62 71 ILE A C 1
ATOM 558 O O . ILE A 1 71 ? -18.628 6.609 30.719 1.00 96.62 71 ILE A O 1
ATOM 562 N N . GLN A 1 72 ? -16.679 7.728 30.656 1.00 96.31 72 GLN A N 1
ATOM 563 C CA . GLN A 1 72 ? -16.988 8.612 31.785 1.00 96.31 72 GLN A CA 1
ATOM 564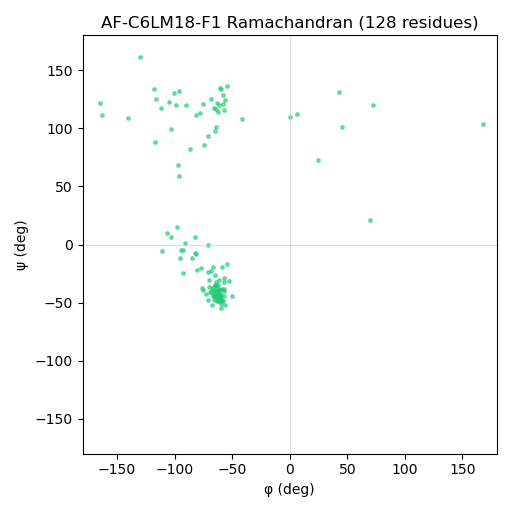 C C . GLN A 1 72 ? -18.280 9.403 31.541 1.00 96.31 72 GLN A C 1
ATOM 566 O O . GLN A 1 72 ? -19.149 9.456 32.414 1.00 96.31 72 GLN A O 1
ATOM 571 N N . THR A 1 73 ? -18.445 9.950 30.333 1.00 95.25 73 THR A N 1
ATOM 572 C CA . THR A 1 73 ? -19.648 10.696 29.938 1.00 95.25 73 THR A CA 1
ATOM 573 C C . THR A 1 73 ? -20.901 9.821 30.000 1.00 95.25 73 THR A C 1
ATOM 575 O O . THR A 1 73 ? -21.921 10.239 30.552 1.00 95.25 73 THR A O 1
ATOM 578 N N . GLU A 1 74 ? -20.848 8.600 29.463 1.00 94.31 74 GLU A N 1
ATOM 579 C CA . GLU A 1 74 ? -22.017 7.716 29.423 1.00 94.31 74 GLU A CA 1
ATOM 580 C C . GLU A 1 74 ? -22.392 7.198 30.822 1.00 94.31 74 GLU A C 1
ATOM 582 O O . GLU A 1 74 ? -23.576 7.134 31.161 1.00 94.31 74 GLU A O 1
ATOM 587 N N . VAL A 1 75 ? -21.398 6.923 31.676 1.00 95.06 75 VAL A N 1
ATOM 588 C CA . VAL A 1 75 ? -21.608 6.551 33.086 1.00 95.06 75 VAL A CA 1
ATOM 589 C C . VAL A 1 75 ? -22.246 7.698 33.868 1.00 95.06 75 VAL A C 1
ATOM 591 O O . VAL A 1 75 ? -23.239 7.483 34.564 1.00 95.06 75 VAL A O 1
ATOM 594 N N . GLN A 1 76 ? -21.739 8.926 33.728 1.00 93.00 76 GLN A N 1
ATOM 595 C CA . GLN A 1 76 ? -22.321 10.098 34.387 1.00 93.00 76 GLN A CA 1
ATOM 596 C C . GLN A 1 76 ? -23.776 10.308 33.958 1.00 93.00 76 GLN A C 1
ATOM 598 O O . GLN A 1 76 ? -24.653 10.538 34.790 1.00 93.00 76 GLN A O 1
ATOM 603 N N . LYS A 1 77 ? -24.055 10.164 32.661 1.00 94.12 77 LYS A N 1
ATOM 604 C CA . LYS A 1 77 ? -25.404 10.282 32.106 1.00 94.12 77 LYS A CA 1
ATOM 605 C C . LYS A 1 77 ? -26.343 9.184 32.614 1.00 94.12 77 LYS A C 1
ATOM 607 O O . LYS A 1 77 ? -27.530 9.442 32.801 1.00 94.12 77 LYS A O 1
ATOM 612 N N . ALA A 1 78 ? -25.842 7.970 32.838 1.00 92.56 78 ALA A N 1
ATOM 613 C CA . ALA A 1 78 ? -26.615 6.881 33.430 1.00 92.56 78 ALA A CA 1
ATOM 614 C C . ALA A 1 78 ? -26.945 7.139 34.911 1.00 92.56 78 ALA A C 1
ATOM 616 O O . ALA A 1 78 ? -28.076 6.899 35.330 1.00 92.56 78 ALA A O 1
ATOM 617 N N . LEU A 1 79 ? -25.993 7.677 35.679 1.00 89.94 79 LEU A N 1
ATOM 618 C CA . LEU A 1 79 ? -26.191 8.034 37.088 1.00 89.94 79 LEU A CA 1
ATOM 619 C C . LEU A 1 79 ? -27.156 9.213 37.254 1.00 89.94 79 LEU A C 1
ATOM 621 O O . LEU A 1 79 ? -28.038 9.168 38.106 1.00 89.94 79 LEU A O 1
ATOM 625 N N . GLN A 1 80 ? -27.053 10.229 36.397 1.00 85.12 80 GLN A N 1
ATOM 626 C CA . GLN A 1 80 ? -27.933 11.396 36.448 1.00 85.12 80 GLN A CA 1
ATOM 627 C C . GLN A 1 80 ? -29.397 11.038 36.161 1.00 85.12 80 GLN A C 1
ATOM 629 O O . GLN A 1 80 ? -30.292 11.532 36.834 1.00 85.12 80 GLN A O 1
ATOM 634 N N . LYS A 1 81 ? -29.652 10.084 35.255 1.00 81.69 81 LYS A N 1
ATOM 635 C CA . LYS A 1 81 ? -31.005 9.538 35.034 1.00 81.69 81 LYS A CA 1
ATOM 636 C C . LYS A 1 81 ? -31.595 8.862 36.278 1.00 81.69 81 LYS A C 1
ATOM 638 O O . LYS A 1 81 ? -32.813 8.842 36.427 1.00 81.69 81 LYS A O 1
ATOM 643 N N . TYR A 1 82 ? -30.756 8.288 37.140 1.00 70.50 82 TYR A N 1
ATOM 644 C CA . TYR A 1 82 ? -31.186 7.690 38.406 1.00 70.50 82 TYR A CA 1
ATOM 645 C C . TYR A 1 82 ? -31.500 8.759 39.463 1.00 70.50 82 TYR A C 1
ATOM 647 O O . TYR A 1 82 ? -32.466 8.611 40.206 1.00 70.50 82 TYR A O 1
ATOM 655 N N . ASP A 1 83 ? -30.727 9.846 39.496 1.00 65.00 83 ASP A N 1
ATOM 656 C CA . ASP A 1 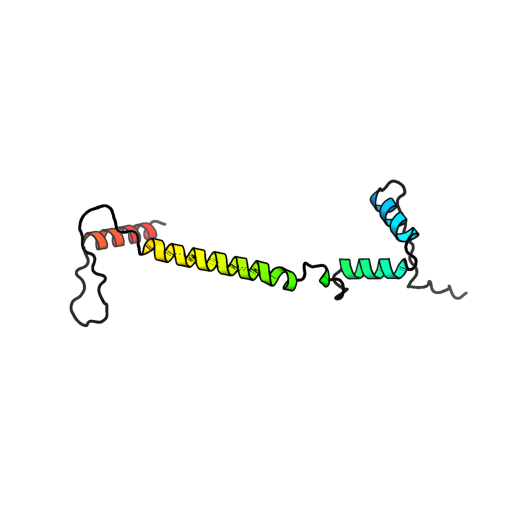83 ? -30.898 10.955 40.446 1.00 65.00 83 ASP A CA 1
ATOM 657 C C . ASP A 1 83 ? -32.097 11.858 40.079 1.00 65.00 83 ASP A C 1
ATOM 659 O O . ASP A 1 83 ? -32.919 12.210 40.925 1.00 65.00 83 ASP A O 1
ATOM 663 N N . ASP A 1 84 ? -32.307 12.118 38.784 1.00 59.28 84 ASP A N 1
ATOM 664 C CA . ASP A 1 84 ? -33.496 12.818 38.272 1.00 59.28 84 ASP A CA 1
ATOM 665 C C . ASP A 1 84 ? -34.789 12.007 38.502 1.00 59.28 84 ASP A C 1
ATOM 667 O O . ASP A 1 84 ? -35.875 12.574 38.645 1.00 59.28 84 ASP A O 1
ATOM 671 N N . SER A 1 85 ? -34.681 10.675 38.598 1.00 58.12 85 SER A N 1
ATOM 672 C CA . SER A 1 85 ? -35.782 9.796 39.009 1.00 58.12 85 SER A CA 1
ATOM 673 C C . SER A 1 85 ? -36.029 9.809 40.524 1.00 58.12 85 SER A C 1
ATOM 675 O O . SER A 1 85 ? -37.116 9.415 40.946 1.00 58.12 85 SER A O 1
ATOM 677 N N . ALA A 1 86 ? -35.058 10.233 41.340 1.00 56.00 86 ALA A N 1
ATOM 678 C CA . ALA A 1 86 ? -35.172 10.302 42.797 1.00 56.00 86 ALA A CA 1
ATOM 679 C C . ALA A 1 86 ? -35.645 11.681 43.302 1.00 56.00 86 ALA A C 1
ATOM 681 O O . ALA A 1 86 ? -36.254 11.754 44.367 1.00 56.00 86 ALA A O 1
ATOM 682 N N . ASN A 1 87 ? -35.433 12.758 42.531 1.00 49.03 87 ASN A N 1
ATOM 683 C CA . ASN A 1 87 ? -35.778 14.138 42.917 1.00 49.03 87 ASN A CA 1
ATOM 684 C C . ASN A 1 87 ? -36.999 14.752 42.201 1.00 49.03 87 ASN A C 1
ATOM 686 O O . ASN A 1 87 ? -37.265 15.944 42.360 1.00 49.03 87 ASN A O 1
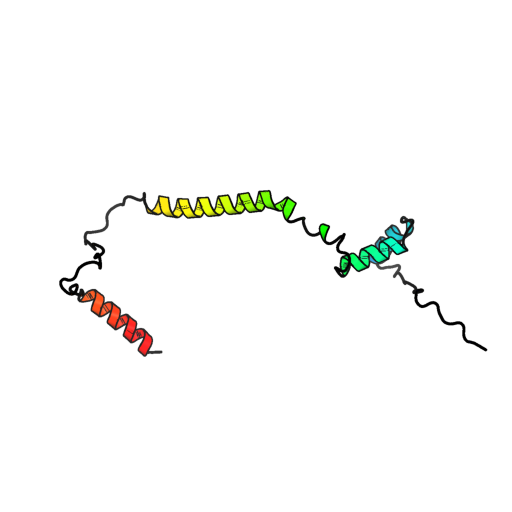ATOM 690 N N . SER A 1 88 ? -37.792 13.977 41.453 1.00 42.59 88 SER A N 1
ATOM 691 C CA . SER A 1 88 ? -39.071 14.470 40.919 1.00 42.59 88 SER A CA 1
ATOM 692 C C . SER A 1 88 ? -40.211 14.279 41.928 1.00 42.59 88 SER A C 1
ATOM 694 O O . SER A 1 88 ? -40.996 13.332 41.863 1.00 42.59 88 SER A O 1
ATOM 696 N N . THR A 1 89 ? -40.324 15.202 42.883 1.00 45.88 89 THR A N 1
ATOM 697 C CA . THR A 1 89 ? -41.547 15.396 43.671 1.00 45.88 89 THR A CA 1
ATOM 698 C C . THR A 1 89 ? -42.644 16.024 42.795 1.00 45.88 89 THR A C 1
ATOM 700 O O . THR A 1 89 ? -42.713 17.235 42.629 1.00 45.88 89 THR A O 1
ATOM 703 N N . VAL A 1 90 ? -43.466 15.145 42.208 1.00 43.72 90 VAL A N 1
ATOM 704 C CA . VAL A 1 90 ? -44.947 15.151 42.106 1.00 43.72 90 VAL A CA 1
ATOM 705 C C . VAL A 1 90 ? -45.681 16.475 41.787 1.00 43.72 90 VAL A C 1
ATOM 707 O O . VAL A 1 90 ? -45.630 17.425 42.566 1.00 43.72 90 VAL A O 1
ATOM 710 N N . PRO A 1 91 ? -46.610 16.437 40.807 1.00 39.25 91 PRO A N 1
ATOM 711 C CA . PRO A 1 91 ? -47.965 16.931 41.047 1.00 39.25 91 PRO A CA 1
ATOM 712 C C . PRO A 1 91 ? -49.008 15.802 40.942 1.00 39.25 91 PRO A C 1
ATOM 714 O O . PRO A 1 91 ? -49.072 15.070 39.957 1.00 39.25 91 PRO A O 1
ATOM 717 N N . GLU A 1 92 ? -49.784 15.683 42.023 1.00 45.72 92 GLU A N 1
ATOM 718 C CA . GLU A 1 92 ? -51.035 14.945 42.253 1.00 45.72 92 GLU A CA 1
ATOM 719 C C . GLU A 1 92 ? -51.558 14.009 41.150 1.00 45.72 92 GLU A C 1
ATOM 721 O O . GLU A 1 92 ? -52.137 14.456 40.159 1.00 45.72 92 GLU A O 1
ATOM 726 N N . ARG A 1 93 ? -51.540 12.698 41.442 1.00 38.75 93 ARG A N 1
ATOM 727 C CA . ARG A 1 93 ? -52.698 11.813 41.228 1.00 38.75 93 ARG A CA 1
ATOM 728 C C . ARG A 1 93 ? -52.838 10.823 42.386 1.00 38.75 93 ARG A C 1
ATOM 730 O O . ARG A 1 93 ? -52.026 9.925 42.551 1.00 38.75 93 ARG A O 1
ATOM 737 N N . GLU A 1 94 ? -53.874 11.077 43.176 1.00 36.25 94 GLU A N 1
ATOM 738 C CA . GLU A 1 94 ? -54.766 10.122 43.842 1.00 36.25 94 GLU A CA 1
ATOM 739 C C . GLU A 1 94 ? -54.141 8.913 44.562 1.00 36.25 94 GLU A C 1
ATOM 741 O O . GLU A 1 94 ? -53.811 7.882 43.987 1.00 36.25 94 GLU A O 1
ATOM 746 N N . ALA A 1 95 ? -54.080 9.073 45.885 1.00 49.22 95 ALA A N 1
ATOM 747 C CA . ALA A 1 95 ? -54.197 8.059 46.927 1.00 49.22 95 ALA A CA 1
ATOM 748 C C . ALA A 1 95 ? -54.416 6.598 46.477 1.00 49.22 95 ALA A C 1
ATOM 750 O O . ALA A 1 95 ? -55.523 6.188 46.144 1.00 49.22 95 ALA A O 1
ATOM 751 N N . SER A 1 96 ? -53.397 5.762 46.661 1.00 40.94 96 SER A N 1
ATOM 752 C CA . SER A 1 96 ? -53.552 4.460 47.326 1.00 40.94 96 SER A CA 1
ATOM 753 C C . SER A 1 96 ? -52.170 3.935 47.705 1.00 40.94 96 SER A C 1
ATOM 755 O O . SER A 1 96 ? -51.270 3.846 46.878 1.00 40.94 96 SER A O 1
ATOM 757 N N . GLY A 1 97 ? -51.966 3.692 48.999 1.00 49.25 97 GLY A N 1
ATOM 758 C CA . GLY A 1 97 ? -50.693 3.221 49.524 1.00 49.25 97 GLY A CA 1
ATOM 759 C C . GLY A 1 97 ? -50.406 1.794 49.072 1.00 49.25 97 GLY A C 1
ATOM 760 O O . GLY A 1 97 ? -51.192 0.892 49.349 1.00 49.25 97 GLY A O 1
ATOM 761 N N . GLU A 1 98 ? -49.254 1.586 48.444 1.00 41.00 98 GLU A N 1
ATOM 762 C CA . GLU A 1 98 ? -48.662 0.263 48.274 1.00 41.00 98 GLU A CA 1
ATOM 763 C C . GLU A 1 98 ? -47.331 0.260 49.027 1.00 41.00 98 GLU A C 1
ATOM 765 O O . GLU A 1 98 ? -46.276 0.645 48.527 1.00 41.00 98 GLU A O 1
ATOM 770 N N . SER A 1 99 ? -47.423 -0.080 50.314 1.00 48.88 99 SER A N 1
ATOM 771 C CA . SER A 1 99 ? -46.262 -0.410 51.131 1.00 48.88 99 SER A CA 1
ATOM 772 C C . SER A 1 99 ? -45.664 -1.693 50.562 1.00 48.88 99 SER A C 1
ATOM 774 O O . SER A 1 99 ? -46.335 -2.723 50.526 1.00 48.88 99 SER A O 1
ATOM 776 N N . VAL A 1 100 ? -44.424 -1.612 50.078 1.00 59.03 100 VAL A N 1
ATOM 777 C CA . VAL A 1 100 ? -43.636 -2.778 49.667 1.00 59.03 100 VAL A CA 1
ATOM 778 C C . VAL A 1 100 ? -43.541 -3.710 50.883 1.00 59.03 100 VAL A C 1
ATOM 780 O O . VAL A 1 100 ? -42.979 -3.287 51.896 1.00 59.03 100 VAL A O 1
ATOM 783 N N . PRO A 1 101 ? -44.106 -4.932 50.853 1.00 52.00 101 PRO A N 1
ATOM 784 C CA . PRO A 1 101 ? -44.056 -5.804 52.010 1.00 52.00 101 PRO A CA 1
ATOM 785 C C . PRO A 1 101 ? -42.650 -6.393 52.126 1.00 52.00 101 PRO A C 1
ATOM 787 O O . PRO A 1 101 ? -42.165 -7.062 51.212 1.00 52.00 101 PRO A O 1
ATOM 790 N N . ASP A 1 102 ? -42.006 -6.133 53.262 1.00 54.78 102 ASP A N 1
ATOM 791 C CA . ASP A 1 102 ? -40.817 -6.854 53.704 1.00 54.78 102 ASP A CA 1
ATOM 792 C C . ASP A 1 102 ? -41.185 -8.334 53.882 1.00 54.78 102 ASP A C 1
ATOM 794 O O . ASP A 1 102 ? -42.085 -8.691 54.642 1.00 54.78 102 ASP A O 1
ATOM 798 N N . ILE A 1 103 ? -40.511 -9.197 53.126 1.00 57.12 103 ILE A N 1
ATOM 799 C CA . ILE A 1 103 ? -40.738 -10.650 53.085 1.00 57.12 103 ILE A CA 1
ATOM 800 C C . ILE A 1 103 ? -40.025 -11.381 54.235 1.00 57.12 103 ILE A C 1
ATOM 802 O O . ILE A 1 103 ? -40.029 -12.610 54.295 1.00 57.12 103 ILE A O 1
ATOM 806 N N . SER A 1 104 ? -39.434 -10.638 55.170 1.00 56.97 104 SER A N 1
ATOM 807 C CA . SER A 1 104 ? -38.698 -11.167 56.318 1.00 56.97 104 SER A CA 1
ATOM 808 C C . SER A 1 104 ? -39.589 -11.233 57.564 1.00 56.97 104 SER A C 1
ATOM 810 O O . SER A 1 104 ? -39.304 -10.611 58.584 1.00 56.97 104 SER A O 1
ATOM 812 N N . GLY A 1 105 ? -40.703 -11.966 57.498 1.00 42.97 105 GLY A N 1
ATOM 813 C CA . GLY A 1 105 ? -41.621 -12.089 58.630 1.00 42.97 105 GLY A CA 1
ATOM 814 C C . GLY A 1 105 ? -42.585 -13.261 58.499 1.00 42.97 105 GLY A C 1
ATOM 815 O O . GLY A 1 105 ? -43.483 -13.263 57.663 1.00 42.97 105 GLY A O 1
ATOM 816 N N . GLU A 1 106 ? -42.406 -14.262 59.353 1.00 55.66 106 GLU A N 1
ATOM 817 C CA . GLU A 1 106 ? -43.350 -15.352 59.575 1.00 55.66 106 GLU A CA 1
ATOM 818 C C . GLU A 1 106 ? -44.648 -14.769 60.172 1.00 55.66 106 GLU A C 1
ATOM 820 O O . GLU A 1 106 ? -44.720 -14.466 61.360 1.00 55.66 106 GLU A O 1
ATOM 825 N N . GLY A 1 107 ? -45.669 -14.531 59.339 1.00 51.12 107 GLY A N 1
ATOM 826 C CA . GLY A 1 107 ? -46.955 -14.021 59.819 1.00 51.12 107 GLY A CA 1
ATOM 827 C C . GLY A 1 107 ? -47.907 -13.522 58.732 1.00 51.12 107 GLY A C 1
ATOM 828 O O . GLY A 1 107 ? -47.821 -12.382 58.301 1.00 51.12 107 GLY A O 1
ATOM 829 N N . THR A 1 108 ? -48.916 -14.345 58.429 1.00 53.06 108 THR A N 1
ATOM 830 C CA . THR A 1 108 ? -50.128 -14.056 57.627 1.00 53.06 108 THR A CA 1
ATOM 831 C C . THR A 1 108 ? -49.906 -13.907 56.112 1.00 53.06 108 THR A C 1
ATOM 833 O O . THR A 1 108 ? -49.180 -13.017 55.680 1.00 53.06 108 THR A O 1
ATOM 836 N N . PRO A 1 109 ? -50.546 -14.741 55.263 1.00 55.22 109 PRO A N 1
ATOM 837 C CA . PRO A 1 109 ? -50.451 -14.564 53.818 1.00 55.22 109 PRO A CA 1
ATOM 838 C C . PRO A 1 109 ? -51.019 -13.189 53.429 1.00 55.22 109 PRO A C 1
ATOM 840 O O . PRO A 1 109 ? -52.094 -12.825 53.920 1.00 55.22 109 PRO A O 1
ATOM 843 N N . PRO A 1 110 ? -50.337 -12.423 52.559 1.00 59.97 110 PRO A N 1
ATOM 844 C CA . PRO A 1 110 ? -50.849 -11.143 52.092 1.00 59.97 110 PRO A CA 1
ATOM 845 C C . PRO A 1 110 ? -52.213 -11.369 51.437 1.00 59.97 110 PRO A C 1
ATOM 847 O O . PRO A 1 110 ? -52.364 -12.252 50.589 1.00 59.97 110 PRO A O 1
ATOM 850 N N . SER A 1 111 ? -53.227 -10.603 51.848 1.00 64.81 111 SER A N 1
ATOM 851 C CA . SER A 1 111 ? -54.553 -10.674 51.235 1.00 64.81 111 SER A CA 1
ATOM 852 C C . SER A 1 111 ? -54.434 -10.217 49.783 1.00 64.81 111 SER A C 1
ATOM 854 O O . SER A 1 111 ? -54.316 -9.024 49.502 1.00 64.81 111 SER A O 1
ATOM 856 N N . ILE A 1 112 ? -54.404 -11.174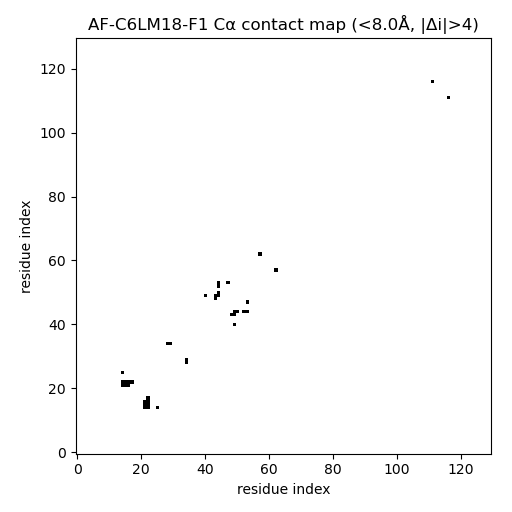 48.860 1.00 72.88 112 ILE A N 1
ATOM 857 C CA . ILE A 1 112 ? -54.286 -10.898 47.431 1.00 72.88 112 ILE A CA 1
ATOM 858 C C . ILE A 1 112 ? -55.534 -10.123 47.005 1.00 72.88 112 ILE A C 1
ATOM 860 O O . ILE A 1 112 ? -56.652 -10.627 47.094 1.00 72.88 112 ILE A O 1
ATOM 864 N N . ASN A 1 113 ? -55.330 -8.884 46.558 1.00 76.12 113 ASN A N 1
ATOM 865 C CA . ASN A 1 113 ? -56.394 -8.015 46.071 1.00 76.12 113 ASN A CA 1
ATOM 866 C C . ASN A 1 113 ? -57.099 -8.674 44.869 1.00 76.12 113 ASN A C 1
ATOM 868 O O . ASN A 1 113 ? -56.453 -9.169 43.943 1.00 76.12 113 ASN A O 1
ATOM 872 N N . GLU A 1 114 ? -58.430 -8.669 44.866 1.00 77.50 114 GLU A N 1
ATOM 873 C CA . GLU A 1 114 ? -59.265 -9.306 43.841 1.00 77.50 114 GLU A CA 1
ATOM 874 C C . GLU A 1 114 ? -58.968 -8.782 42.422 1.00 77.50 114 GLU A C 1
ATOM 876 O O . GLU A 1 114 ? -58.968 -9.541 41.449 1.00 77.50 114 GLU A O 1
ATOM 881 N N . ASN A 1 115 ? -58.587 -7.506 42.302 1.00 76.19 115 ASN A N 1
ATOM 882 C CA . ASN A 1 115 ? -58.161 -6.915 41.032 1.00 76.19 115 ASN A CA 1
ATOM 883 C C . ASN A 1 115 ? -56.835 -7.505 40.527 1.00 76.19 115 ASN A C 1
ATOM 885 O O . ASN A 1 115 ? -56.677 -7.743 39.328 1.00 76.19 115 ASN A O 1
ATOM 889 N N . ILE A 1 116 ? -55.901 -7.802 41.436 1.00 80.56 116 ILE A N 1
ATOM 890 C CA . ILE A 1 116 ? -54.621 -8.440 41.105 1.00 80.56 116 ILE A CA 1
ATOM 891 C C . ILE A 1 116 ? -54.875 -9.869 40.617 1.00 80.56 116 ILE A C 1
ATOM 893 O O . ILE A 1 116 ? -54.363 -10.265 39.570 1.00 80.56 116 ILE A O 1
ATOM 897 N N . MET A 1 117 ? -55.743 -10.620 41.300 1.00 82.81 117 MET A N 1
ATOM 898 C CA . MET A 1 117 ? -56.112 -11.978 40.888 1.00 82.81 117 MET A CA 1
ATOM 899 C C . MET A 1 117 ? -56.773 -12.002 39.500 1.00 82.81 117 MET A C 1
ATOM 901 O O . MET A 1 117 ? -56.482 -12.880 38.679 1.00 82.81 117 MET A O 1
ATOM 905 N N . LYS A 1 118 ? -57.612 -11.006 39.194 1.00 84.31 118 LYS A N 1
ATOM 906 C CA . LYS A 1 118 ? -58.259 -10.859 37.885 1.00 84.31 118 LYS A CA 1
ATOM 907 C C . LYS A 1 118 ? -57.253 -10.555 36.771 1.00 84.31 118 LYS A C 1
ATOM 909 O O . LYS A 1 118 ? -57.331 -11.164 35.702 1.00 84.31 118 LYS A O 1
ATOM 914 N N . ASN A 1 119 ? -56.279 -9.683 37.033 1.00 85.81 119 ASN A N 1
ATOM 915 C CA . ASN A 1 119 ? -55.206 -9.358 36.090 1.00 85.81 119 ASN A CA 1
ATOM 916 C C . ASN A 1 119 ? -54.304 -10.568 35.811 1.00 85.81 119 ASN A C 1
ATOM 918 O O . ASN A 1 119 ? -54.040 -10.875 34.649 1.00 85.81 119 ASN A O 1
ATOM 922 N N . ILE A 1 120 ? -53.912 -11.306 36.855 1.00 87.31 120 ILE A N 1
ATOM 923 C CA . ILE A 1 120 ? -53.118 -12.538 36.726 1.00 87.31 120 ILE A CA 1
ATOM 924 C C . ILE A 1 120 ? -53.873 -13.574 35.886 1.00 87.31 120 ILE A C 1
ATOM 926 O O . ILE A 1 120 ? -53.323 -14.133 34.937 1.00 87.31 120 ILE A O 1
ATOM 930 N N . THR A 1 121 ? -55.155 -13.799 36.182 1.00 85.31 121 THR A N 1
ATOM 931 C CA . THR A 1 121 ? -55.986 -14.766 35.447 1.00 85.31 121 THR A CA 1
ATOM 932 C C . THR A 1 121 ? -56.151 -14.367 33.979 1.00 85.31 121 THR A C 1
ATOM 934 O O . THR A 1 121 ? -56.091 -15.219 33.091 1.00 85.31 121 THR A O 1
ATOM 937 N N . SER A 1 122 ? -56.326 -13.073 33.701 1.00 88.88 122 SER A N 1
ATOM 938 C CA . SER A 1 122 ? -56.420 -12.543 32.338 1.00 88.88 122 SER A CA 1
ATOM 939 C C . SER A 1 122 ? -55.126 -12.773 31.550 1.00 88.88 122 SER A C 1
ATOM 941 O O . SER A 1 122 ? -55.162 -13.338 30.455 1.00 88.88 122 SER A O 1
ATOM 943 N N . ALA A 1 123 ? -53.977 -12.431 32.142 1.00 88.81 123 ALA A N 1
ATOM 944 C CA . ALA A 1 123 ? -52.667 -12.636 31.532 1.00 88.81 123 ALA A CA 1
ATOM 945 C C . ALA A 1 123 ? -52.399 -14.1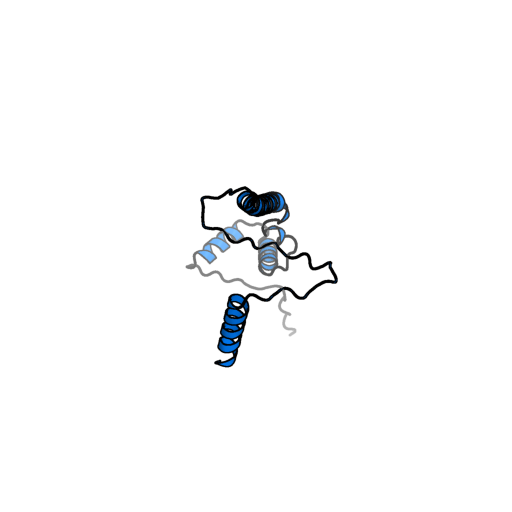23 31.247 1.00 88.81 123 ALA A C 1
ATOM 947 O O . ALA A 1 123 ? -51.998 -14.482 30.144 1.00 88.81 123 ALA A O 1
ATOM 948 N N . MET A 1 124 ? -52.702 -15.011 32.197 1.00 87.06 124 MET A N 1
ATOM 949 C CA . MET A 1 124 ? -52.546 -16.459 32.019 1.00 87.06 124 MET A CA 1
ATOM 950 C C . MET A 1 124 ? -53.465 -17.042 30.940 1.00 87.06 124 MET A C 1
ATOM 952 O O . MET A 1 124 ? -53.059 -17.945 30.208 1.00 87.06 124 MET A O 1
ATOM 956 N N . ASN A 1 125 ? -54.685 -16.521 30.794 1.00 85.06 125 ASN A N 1
ATOM 957 C CA . ASN A 1 125 ? -55.588 -16.938 29.722 1.00 85.06 125 ASN A CA 1
ATOM 958 C C . ASN A 1 125 ? -55.123 -16.478 28.335 1.00 85.06 125 ASN A C 1
ATOM 960 O O . ASN A 1 125 ? -55.386 -17.181 27.359 1.00 85.06 125 ASN A O 1
ATOM 964 N N . ALA A 1 126 ? -54.427 -15.343 28.234 1.00 85.19 126 ALA A N 1
ATOM 965 C CA . ALA A 1 126 ? -53.875 -14.869 26.967 1.00 85.19 126 ALA A CA 1
ATOM 966 C C . ALA A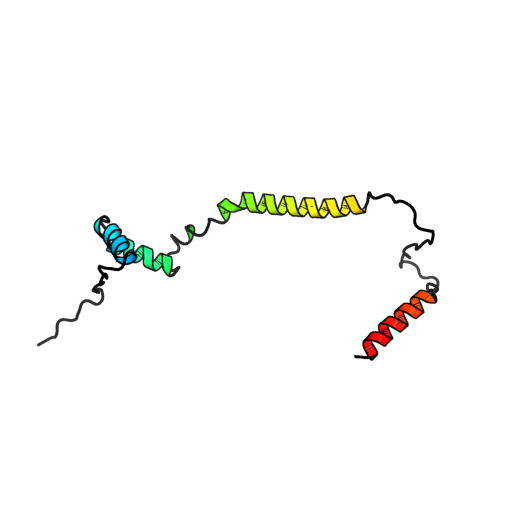 1 126 ? -52.826 -15.845 26.403 1.00 85.19 126 ALA A C 1
ATOM 968 O O . ALA A 1 126 ? -52.879 -16.175 25.222 1.00 85.19 126 ALA A O 1
ATOM 969 N N . PHE A 1 127 ? -51.951 -16.391 27.256 1.00 78.12 127 PHE A N 1
ATOM 970 C CA . PHE A 1 127 ? -50.933 -17.373 26.849 1.00 78.12 127 PHE A CA 1
ATOM 971 C C . PHE A 1 127 ? -51.495 -18.750 26.480 1.00 78.12 127 PHE A C 1
ATOM 973 O O . PHE A 1 127 ? -50.862 -19.493 25.742 1.00 78.12 127 PHE A O 1
ATOM 980 N N . ARG A 1 128 ? -52.681 -19.115 26.977 1.00 79.81 128 ARG A N 1
ATOM 981 C CA . ARG A 1 128 ? -53.325 -20.401 26.646 1.00 79.81 128 ARG A CA 1
ATOM 982 C C . ARG A 1 128 ? -54.091 -20.385 25.320 1.00 79.81 128 ARG A C 1
ATOM 984 O O . ARG A 1 128 ? -54.609 -21.425 24.926 1.00 79.81 128 ARG A O 1
ATOM 991 N N . ARG A 1 129 ? -54.236 -19.221 24.677 1.00 64.50 129 ARG A N 1
ATOM 992 C CA . ARG A 1 129 ? -54.980 -19.051 23.413 1.00 64.50 129 ARG A CA 1
ATOM 993 C C . ARG A 1 129 ? -54.085 -18.912 22.172 1.00 64.50 129 ARG A C 1
ATOM 995 O O . ARG A 1 129 ? -54.619 -18.659 21.095 1.00 64.50 129 ARG A O 1
ATOM 1002 N N . THR A 1 130 ? -52.774 -19.089 22.318 1.00 55.91 130 THR A N 1
ATOM 1003 C CA . THR A 1 130 ? -51.796 -19.289 21.230 1.00 55.91 130 THR A CA 1
ATOM 1004 C C . THR A 1 130 ? -51.378 -20.744 21.173 1.00 55.91 130 THR A C 1
ATOM 1006 O O . THR A 1 130 ? -51.305 -21.283 20.051 1.00 55.91 130 THR A O 1
#

Mean predicted aligned error: 20.36 Å

Radius of gyration: 36.82 Å; Cα contacts (8 Å, |Δi|>4): 20; chains: 1; bounding box: 80×47×84 Å

Secondary structure (DSSP, 8-state):
-------TT-------TT-HHHHHHHHHHHT-S-HHHHHHHHHHHHHT--TTTGGGS--HHHHHHHHHHHHHHHHHHHHHHHHHTTS---------------S---S------HHHHHHHHHHHHHHTT-

Organism: NCBI:txid478749